Protein AF-X8AFD5-F1 (afdb_monomer_lite)

Secondary structure (DSSP, 8-state):
---S-------SSHHHHHHHHHHHHHHHHHHHHHHTT-S---

Structure (mmCIF, N/CA/C/O backbone):
data_AF-X8AFD5-F1
#
_entry.id   AF-X8AFD5-F1
#
loop_
_atom_site.group_PDB
_atom_site.id
_atom_site.type_symbol
_atom_site.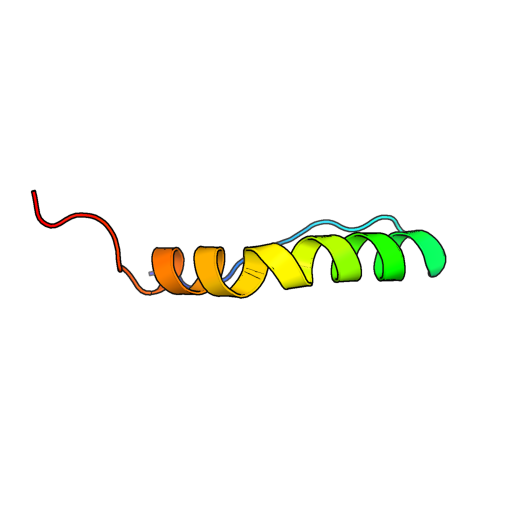label_atom_id
_atom_site.label_alt_id
_atom_site.label_comp_id
_atom_site.label_asym_id
_atom_site.label_entity_id
_atom_site.label_seq_id
_atom_site.pdbx_PDB_ins_code
_atom_site.Cartn_x
_atom_site.Cartn_y
_atom_site.Cartn_z
_atom_site.occupancy
_atom_site.B_iso_or_equiv
_atom_site.auth_seq_id
_atom_site.auth_comp_id
_atom_site.auth_asym_id
_atom_site.auth_atom_id
_atom_site.pdbx_PDB_model_num
ATOM 1 N N . MET A 1 1 ? -18.802 11.104 7.969 1.00 43.81 1 MET A N 1
ATOM 2 C CA . MET A 1 1 ? -17.804 10.115 8.422 1.00 43.81 1 MET A CA 1
ATOM 3 C C . MET A 1 1 ? -16.951 9.728 7.225 1.00 43.81 1 MET A C 1
ATOM 5 O O . MET A 1 1 ? -17.444 9.032 6.350 1.00 43.81 1 MET A O 1
ATOM 9 N N . ALA A 1 2 ? -15.718 10.217 7.150 1.00 51.78 2 ALA A N 1
ATOM 10 C CA . ALA A 1 2 ? -14.690 9.651 6.282 1.00 51.78 2 ALA A CA 1
ATOM 11 C C . ALA A 1 2 ? -13.668 9.029 7.241 1.00 51.78 2 ALA A C 1
ATOM 13 O O . ALA A 1 2 ? -13.010 9.758 7.970 1.00 51.78 2 ALA A O 1
ATOM 14 N N . GLY A 1 3 ? -13.664 7.703 7.372 1.00 58.38 3 GLY A N 1
ATOM 15 C CA . GLY A 1 3 ? -12.908 7.028 8.440 1.00 58.38 3 GLY A CA 1
ATOM 16 C C . GLY A 1 3 ? -12.882 5.508 8.315 1.00 58.38 3 GLY A C 1
ATOM 17 O O . GLY A 1 3 ? -12.858 4.814 9.318 1.00 58.38 3 GLY A O 1
ATOM 18 N N . ARG A 1 4 ? -12.983 4.988 7.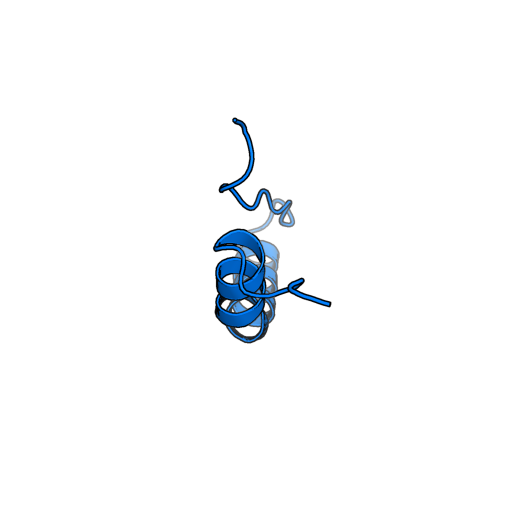085 1.00 71.12 4 ARG A N 1
ATOM 19 C CA . ARG A 1 4 ? -12.994 3.544 6.777 1.00 71.12 4 ARG A CA 1
ATOM 20 C C . ARG A 1 4 ? -12.112 3.183 5.580 1.00 71.12 4 ARG A C 1
ATOM 22 O O . ARG A 1 4 ? -12.209 2.085 5.048 1.00 71.12 4 ARG A O 1
ATOM 29 N N . THR A 1 5 ? -11.316 4.131 5.098 1.00 82.06 5 THR A N 1
ATOM 30 C CA . THR A 1 5 ? -10.551 3.986 3.859 1.00 82.06 5 THR A CA 1
ATOM 31 C C . THR A 1 5 ? -9.091 4.250 4.161 1.00 82.06 5 THR A C 1
ATOM 33 O O . THR A 1 5 ? -8.746 5.335 4.624 1.00 82.06 5 THR A O 1
ATOM 36 N N . LEU A 1 6 ? -8.249 3.258 3.883 1.00 82.94 6 LEU A N 1
ATOM 37 C CA . LEU A 1 6 ? -6.802 3.402 3.906 1.00 82.94 6 LEU A CA 1
ATOM 38 C C . LEU A 1 6 ? -6.336 3.861 2.521 1.00 82.94 6 LEU A C 1
ATOM 40 O O . LEU A 1 6 ? -6.578 3.177 1.529 1.00 82.94 6 LEU A O 1
ATOM 44 N N . ILE A 1 7 ? -5.683 5.019 2.453 1.00 88.31 7 ILE A N 1
ATOM 45 C CA . ILE A 1 7 ? -5.034 5.509 1.232 1.00 88.31 7 ILE A CA 1
ATOM 46 C C . ILE A 1 7 ? -3.541 5.249 1.381 1.00 88.31 7 ILE A C 1
ATOM 48 O O . ILE A 1 7 ? -2.932 5.709 2.346 1.00 88.31 7 ILE A O 1
ATOM 52 N N . VAL A 1 8 ? -2.952 4.536 0.422 1.00 89.75 8 VAL A N 1
ATOM 53 C CA . VAL A 1 8 ? -1.514 4.260 0.401 1.00 89.75 8 VAL A CA 1
ATOM 54 C C . VAL A 1 8 ? -0.926 4.706 -0.927 1.00 89.75 8 VAL A C 1
ATOM 56 O O . VAL A 1 8 ? -1.423 4.342 -1.9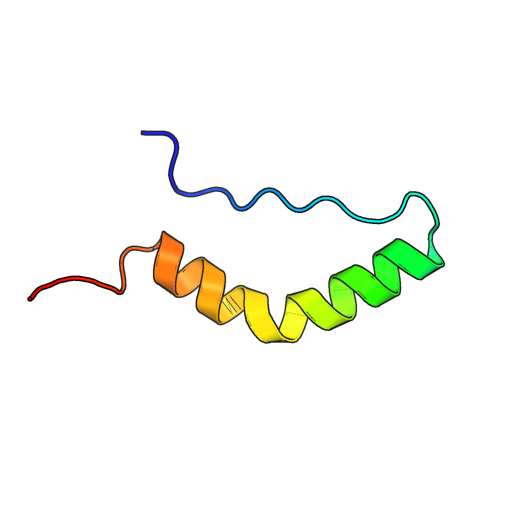90 1.00 89.75 8 VAL A O 1
ATOM 59 N N . ASN A 1 9 ? 0.150 5.486 -0.862 1.00 94.44 9 ASN A N 1
ATOM 60 C CA . ASN A 1 9 ? 0.918 5.867 -2.039 1.00 94.44 9 ASN A CA 1
ATOM 61 C C . ASN A 1 9 ? 1.964 4.791 -2.328 1.00 94.44 9 ASN A C 1
ATOM 63 O O . ASN A 1 9 ? 2.728 4.419 -1.439 1.00 94.44 9 ASN A O 1
ATOM 67 N N . LEU A 1 10 ? 2.015 4.324 -3.573 1.00 96.12 10 LEU A N 1
ATOM 68 C CA . LEU A 1 10 ? 3.012 3.366 -4.045 1.00 96.12 10 LEU A CA 1
ATOM 69 C C . LEU A 1 10 ? 3.936 4.007 -5.092 1.00 96.12 10 LEU A C 1
ATOM 71 O O . LEU A 1 10 ? 3.552 4.993 -5.728 1.00 96.12 10 LEU A O 1
ATOM 75 N N . PRO A 1 11 ? 5.147 3.458 -5.303 1.00 95.00 11 PRO A N 1
ATOM 76 C CA . PRO A 1 11 ? 6.015 3.883 -6.396 1.00 95.00 11 PRO A CA 1
ATOM 77 C C . PRO A 1 11 ? 5.350 3.673 -7.766 1.00 95.00 11 PRO A C 1
ATOM 79 O O . PRO A 1 11 ? 4.602 2.723 -7.962 1.00 95.00 11 PRO A O 1
ATOM 82 N N . GLY A 1 12 ? 5.670 4.519 -8.750 1.00 96.88 12 GLY A N 1
ATOM 83 C CA . GLY A 1 12 ? 5.032 4.482 -10.077 1.00 96.88 12 GLY A CA 1
ATOM 84 C C . GLY A 1 12 ? 5.469 3.341 -11.008 1.00 96.88 12 GLY A C 1
ATOM 85 O O . GLY A 1 12 ? 4.953 3.237 -12.118 1.00 96.88 12 GLY A O 1
ATOM 86 N N . SER A 1 13 ? 6.428 2.502 -10.604 1.00 98.06 13 SER A N 1
ATOM 87 C CA . SER A 1 13 ? 6.920 1.381 -11.413 1.00 98.06 13 SER A CA 1
ATOM 88 C C . SER A 1 13 ? 6.235 0.060 -11.030 1.00 98.06 13 SER A C 1
ATOM 90 O O . SER A 1 13 ? 5.909 -0.141 -9.859 1.00 98.06 13 SER A O 1
ATOM 92 N N . PRO A 1 14 ? 6.076 -0.901 -11.964 1.00 97.50 14 PRO A N 1
ATOM 93 C CA . PRO A 1 14 ? 5.462 -2.195 -11.650 1.00 97.50 14 PRO A CA 1
ATOM 94 C C . PRO A 1 14 ? 6.185 -2.971 -10.542 1.00 97.50 14 PRO A C 1
ATOM 96 O O . PRO A 1 14 ? 5.535 -3.642 -9.745 1.00 97.50 14 PRO A O 1
ATOM 99 N N . GLY A 1 15 ? 7.519 -2.875 -10.484 1.00 97.81 15 GLY A N 1
ATOM 100 C CA . GLY A 1 15 ? 8.320 -3.487 -9.420 1.00 97.81 15 GLY A CA 1
ATOM 101 C C . GLY A 1 15 ? 8.023 -2.862 -8.059 1.00 97.81 15 GLY A C 1
ATOM 102 O O . GLY A 1 15 ? 7.658 -3.572 -7.131 1.00 97.81 15 GLY A O 1
ATOM 103 N N . GLY A 1 16 ? 8.040 -1.529 -7.971 1.00 95.69 16 GLY A N 1
ATOM 104 C CA . GLY A 1 16 ? 7.768 -0.837 -6.712 1.00 95.69 16 GLY A CA 1
ATOM 105 C C . GLY A 1 16 ? 6.334 -1.016 -6.200 1.00 95.69 16 GLY A C 1
ATOM 106 O O . GLY A 1 16 ? 6.125 -1.050 -4.991 1.00 95.69 16 GLY A O 1
ATOM 107 N N . VAL A 1 17 ? 5.350 -1.200 -7.089 1.00 96.50 17 VAL A N 1
ATOM 108 C CA . VAL A 1 17 ? 3.986 -1.588 -6.686 1.00 96.50 17 VAL A CA 1
ATOM 109 C C . VAL A 1 17 ? 3.970 -2.990 -6.079 1.00 96.50 17 VAL A C 1
ATOM 111 O O . VAL A 1 17 ? 3.340 -3.183 -5.045 1.00 96.50 17 VAL A O 1
ATOM 114 N N . ARG A 1 18 ? 4.654 -3.967 -6.688 1.00 96.06 18 ARG A N 1
ATOM 115 C CA . ARG A 1 18 ? 4.703 -5.347 -6.171 1.00 96.06 18 ARG A CA 1
ATOM 116 C C . ARG A 1 18 ? 5.382 -5.412 -4.810 1.00 96.06 18 ARG A C 1
ATOM 118 O O . ARG A 1 18 ? 4.830 -6.024 -3.902 1.00 96.06 18 ARG A O 1
ATOM 125 N N . ASP A 1 19 ? 6.517 -4.736 -4.667 1.00 95.06 19 ASP A N 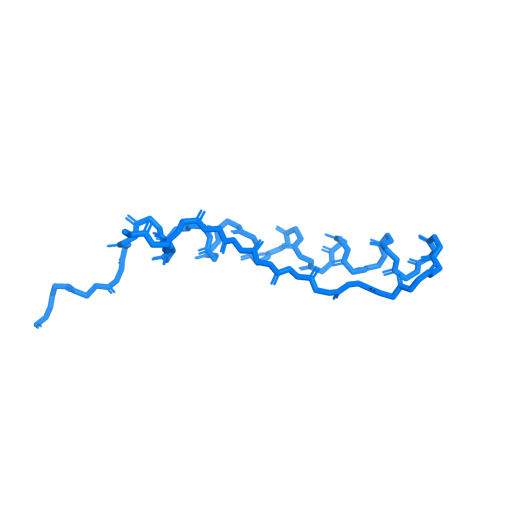1
ATOM 126 C CA . ASP A 1 19 ? 7.257 -4.685 -3.406 1.00 95.06 19 ASP A CA 1
ATOM 127 C C . ASP A 1 19 ? 6.427 -3.984 -2.322 1.00 95.06 19 ASP A C 1
ATOM 129 O O . ASP A 1 19 ? 6.282 -4.493 -1.211 1.00 95.06 19 ASP A O 1
ATOM 133 N N . GLY A 1 20 ? 5.805 -2.850 -2.666 1.00 93.44 20 GLY A N 1
ATOM 134 C CA . GLY A 1 20 ? 4.943 -2.110 -1.750 1.00 93.44 20 GLY A CA 1
ATOM 135 C C . GLY A 1 20 ? 3.699 -2.892 -1.323 1.00 93.44 20 GLY A C 1
ATOM 136 O O . GLY A 1 20 ? 3.357 -2.885 -0.145 1.00 93.44 20 GLY A O 1
ATOM 137 N N . LEU A 1 21 ? 3.048 -3.615 -2.240 1.00 94.31 21 LEU A N 1
ATOM 138 C CA . LEU A 1 21 ? 1.928 -4.502 -1.906 1.00 94.31 21 LEU A CA 1
ATOM 139 C C . LEU A 1 21 ? 2.366 -5.694 -1.048 1.00 94.31 21 LEU A C 1
ATOM 141 O O . LEU A 1 21 ? 1.614 -6.092 -0.164 1.00 94.31 21 LEU A O 1
ATOM 145 N N . GLY A 1 22 ? 3.568 -6.234 -1.274 1.00 94.06 22 GLY A N 1
ATOM 146 C CA . GLY A 1 22 ? 4.136 -7.301 -0.449 1.00 94.06 22 GLY A CA 1
ATOM 147 C C . GLY A 1 22 ? 4.311 -6.869 1.006 1.00 94.06 22 GLY A C 1
ATOM 148 O O . GLY A 1 22 ? 3.839 -7.557 1.902 1.00 94.06 22 GLY A O 1
ATOM 149 N N . VAL A 1 23 ? 4.890 -5.687 1.238 1.00 91.38 23 VAL A N 1
ATOM 150 C CA . VAL A 1 23 ? 5.018 -5.112 2.590 1.00 91.38 23 VAL A CA 1
ATOM 151 C C . VAL A 1 23 ? 3.650 -4.799 3.200 1.00 91.38 23 VAL A C 1
ATOM 153 O O . VAL A 1 23 ? 3.433 -5.022 4.389 1.00 91.38 23 VAL A O 1
ATOM 156 N N . LEU A 1 24 ? 2.715 -4.277 2.398 1.00 90.69 24 LEU A N 1
ATOM 157 C CA . LEU A 1 24 ? 1.374 -3.955 2.883 1.00 90.69 24 LEU A CA 1
ATOM 158 C C . LEU A 1 24 ? 0.592 -5.195 3.306 1.00 90.69 24 LEU A C 1
ATOM 160 O O . LEU A 1 24 ? -0.165 -5.094 4.264 1.00 90.69 24 LEU A O 1
ATOM 164 N N . ALA A 1 25 ? 0.769 -6.338 2.642 1.00 89.56 25 ALA A N 1
ATOM 165 C CA . ALA A 1 25 ? 0.059 -7.569 2.982 1.00 89.56 25 ALA A CA 1
ATOM 166 C C . ALA A 1 25 ? 0.256 -7.973 4.455 1.00 89.56 25 ALA A C 1
ATOM 168 O O . ALA A 1 25 ? -0.704 -8.384 5.098 1.00 89.56 25 ALA A O 1
ATOM 169 N N . ASP A 1 26 ? 1.450 -7.759 5.012 1.00 87.38 26 ASP A N 1
ATOM 170 C CA . ASP A 1 26 ? 1.769 -8.130 6.397 1.00 87.38 26 ASP A CA 1
ATOM 171 C C . ASP A 1 26 ? 1.102 -7.214 7.443 1.00 87.38 26 ASP A C 1
ATOM 173 O O . ASP A 1 26 ? 0.872 -7.608 8.590 1.00 87.38 26 ASP A O 1
ATOM 177 N N . VAL A 1 27 ? 0.777 -5.974 7.066 1.00 85.44 27 VAL A N 1
ATOM 178 C CA . VAL A 1 27 ? 0.257 -4.944 7.986 1.00 85.44 27 VAL A CA 1
ATOM 179 C C . VAL A 1 27 ? -1.196 -4.557 7.713 1.00 85.44 27 VAL A C 1
ATOM 181 O O . VAL A 1 27 ? -1.815 -3.885 8.542 1.00 85.44 27 VAL A O 1
ATOM 184 N N . LEU A 1 28 ? -1.756 -4.975 6.575 1.00 86.12 28 LEU A N 1
ATOM 185 C CA . LEU A 1 28 ? -3.083 -4.569 6.120 1.00 86.12 28 LEU A CA 1
ATOM 186 C C . LEU A 1 28 ? -4.180 -5.028 7.081 1.00 86.12 28 LEU A C 1
ATOM 188 O O . LEU A 1 28 ? -5.029 -4.216 7.437 1.00 86.12 28 LEU A O 1
ATOM 192 N N . ASP A 1 29 ? -4.136 -6.275 7.551 1.00 83.06 29 ASP A N 1
ATOM 193 C CA . ASP A 1 29 ? -5.153 -6.809 8.468 1.00 83.06 29 ASP A CA 1
ATOM 194 C C . ASP A 1 29 ? -5.194 -6.023 9.787 1.00 83.06 29 ASP A C 1
ATOM 196 O O . ASP A 1 29 ? -6.261 -5.607 10.234 1.00 83.06 29 ASP A O 1
ATOM 200 N N . HIS A 1 30 ? -4.027 -5.706 10.357 1.00 83.19 30 HIS A N 1
ATOM 201 C CA . HIS A 1 30 ? -3.907 -4.889 11.569 1.00 83.19 30 HIS A CA 1
ATOM 202 C C . HIS A 1 30 ? -4.398 -3.449 11.354 1.00 83.19 30 HIS A C 1
ATOM 204 O O . HIS A 1 30 ? -5.007 -2.848 12.243 1.00 83.19 30 HIS A O 1
ATOM 210 N N . ALA A 1 31 ? -4.128 -2.870 10.182 1.00 80.62 31 ALA A N 1
ATOM 211 C CA . ALA A 1 31 ? -4.581 -1.526 9.840 1.00 80.62 31 ALA A CA 1
ATOM 212 C C . ALA A 1 31 ? -6.105 -1.476 9.635 1.00 80.62 31 ALA A C 1
ATOM 214 O O . ALA A 1 31 ? -6.757 -0.530 10.080 1.00 80.62 31 ALA A O 1
ATOM 215 N N . LEU A 1 32 ? -6.687 -2.499 9.001 1.00 81.94 32 LEU A N 1
ATOM 216 C CA . LEU A 1 32 ? -8.134 -2.633 8.824 1.00 81.94 32 LEU A CA 1
ATOM 217 C C . LEU A 1 32 ? -8.847 -2.866 10.158 1.00 81.94 32 LEU A C 1
ATOM 219 O O . LEU A 1 32 ? -9.895 -2.266 10.394 1.00 81.94 32 LEU A O 1
ATOM 223 N N . ASP A 1 33 ? -8.258 -3.663 11.045 1.00 79.94 33 ASP A N 1
ATOM 224 C CA . ASP A 1 33 ? -8.766 -3.897 12.395 1.00 79.94 33 ASP A CA 1
ATOM 225 C C . ASP A 1 33 ? -8.807 -2.607 13.230 1.00 79.94 33 AS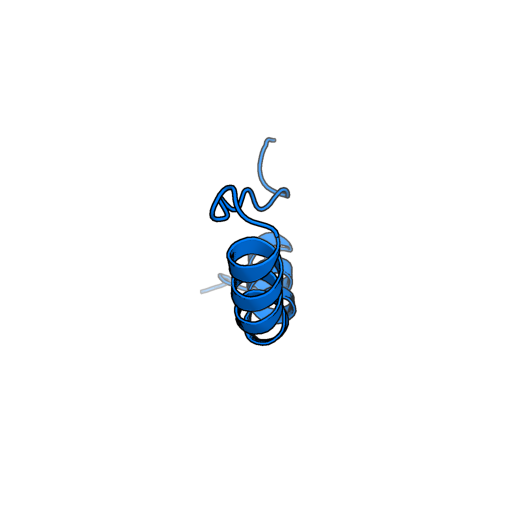P A C 1
ATOM 227 O O . ASP A 1 33 ? -9.818 -2.318 13.878 1.00 79.94 33 ASP A O 1
ATOM 231 N N . GLN A 1 34 ? -7.766 -1.775 13.146 1.00 77.25 34 GLN A N 1
ATOM 232 C CA . GLN A 1 34 ? -7.753 -0.454 13.783 1.00 77.25 34 GLN A CA 1
ATOM 233 C C . GLN A 1 34 ? -8.785 0.501 13.162 1.00 77.25 34 GLN A C 1
ATOM 235 O O . GLN A 1 34 ? -9.523 1.165 13.890 1.00 77.25 34 GLN A O 1
ATOM 240 N N . LEU A 1 35 ? -8.908 0.532 11.828 1.00 73.62 35 LEU A N 1
ATOM 241 C CA . LEU A 1 35 ? -9.921 1.339 11.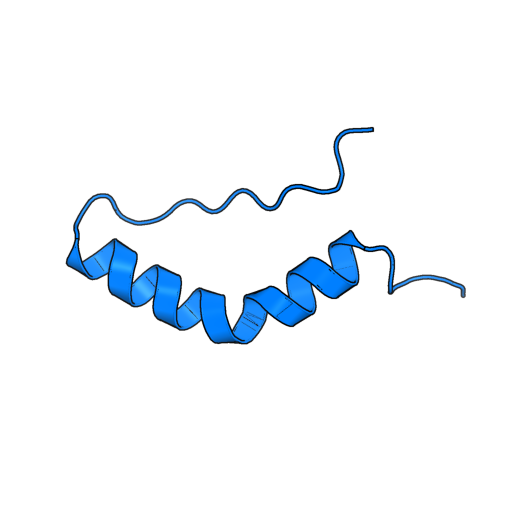128 1.00 73.62 35 LEU A CA 1
ATOM 242 C C . LEU A 1 35 ? -11.359 0.893 11.439 1.00 73.62 35 LEU A C 1
ATOM 244 O O . LEU A 1 35 ? -12.276 1.716 11.425 1.00 73.62 35 LEU A O 1
ATOM 248 N N . ALA A 1 36 ? -11.568 -0.391 11.732 1.00 74.69 36 ALA A N 1
ATOM 249 C CA . ALA A 1 36 ? -12.851 -0.936 12.166 1.00 74.69 36 ALA A CA 1
ATOM 250 C C . ALA A 1 36 ? -13.199 -0.584 13.628 1.00 74.69 36 ALA A C 1
ATOM 252 O O . ALA A 1 36 ? -14.303 -0.897 14.076 1.00 74.69 36 ALA A O 1
ATOM 253 N N . GLY A 1 37 ? -12.305 0.106 14.347 1.00 66.75 37 GLY A N 1
ATOM 254 C CA . GLY A 1 37 ? -12.541 0.604 15.702 1.00 66.75 37 GLY A CA 1
ATOM 255 C C . GLY A 1 37 ? -12.103 -0.348 16.812 1.00 66.75 37 GLY A C 1
ATOM 256 O O . GLY A 1 37 ? -12.645 -0.263 17.912 1.00 66.75 37 GLY A O 1
ATOM 257 N N . LYS A 1 38 ? -11.146 -1.252 16.557 1.00 58.66 38 LYS A N 1
ATOM 258 C CA . LYS A 1 38 ? -10.660 -2.187 17.584 1.00 58.66 38 LYS A CA 1
ATOM 259 C C . LYS A 1 38 ? -9.723 -1.584 18.645 1.00 58.66 38 LYS A C 1
ATOM 261 O O . LYS A 1 38 ? -9.331 -2.336 19.522 1.00 58.66 38 LYS A O 1
ATOM 266 N N . ASP A 1 39 ? -9.451 -0.273 18.664 1.00 59.69 39 ASP A N 1
ATOM 267 C CA . ASP A 1 39 ? -8.756 0.357 19.803 1.00 59.69 39 ASP A CA 1
ATOM 268 C C . ASP A 1 39 ? -9.294 1.751 20.180 1.00 59.69 39 ASP A C 1
ATOM 270 O O . ASP A 1 39 ? -9.014 2.760 19.535 1.00 59.69 39 ASP A O 1
ATOM 274 N N . HIS A 1 40 ? -10.143 1.769 21.217 1.00 51.53 40 HIS A N 1
ATOM 275 C CA . HIS A 1 40 ? -9.945 2.451 22.511 1.00 51.53 40 HIS A CA 1
ATOM 276 C C . HIS A 1 40 ? -11.277 2.465 23.290 1.00 51.53 40 HIS A C 1
ATOM 278 O O . HIS A 1 40 ? -12.107 3.361 23.146 1.00 51.53 40 HIS A O 1
ATOM 284 N N . SER A 1 41 ? -11.478 1.450 24.135 1.00 45.41 41 SER A N 1
ATOM 285 C CA . SER A 1 41 ? -12.321 1.538 25.336 1.00 45.41 41 SER A CA 1
ATOM 286 C C . SER A 1 41 ? -11.388 1.440 26.540 1.00 45.41 41 SER A C 1
ATOM 288 O O . SER A 1 41 ? -11.098 0.345 27.016 1.00 45.41 41 SER A O 1
ATOM 290 N N . GLY A 1 42 ? -10.862 2.590 26.953 1.00 38.41 42 GLY A N 1
ATOM 291 C CA . GLY A 1 42 ? -10.119 2.811 28.190 1.00 38.41 42 GLY A CA 1
ATOM 292 C C . GLY A 1 42 ? -10.560 4.138 28.775 1.00 38.41 42 GLY A C 1
ATOM 293 O O . GLY A 1 42 ? -10.661 5.097 27.977 1.00 38.41 42 GLY A O 1
#

Foldseek 3Di:
DPQQDDDDDFDPDPVRVVVVVVVCVVCVVVVNCVSVPVDDDD

Radius of gyration: 13.1 Å; chains: 1; bounding box: 26×18×40 Å

Sequence (42 aa):
MAGRTLIVNLPGSPGGVRDGLGVLADVLDHALDQLAGKDHSG

pLDDT: mean 80.82, std 16.66, range [38.41, 98.06]

InterPro domains:
  IPR036425 MoaB/Mog-like domain superfamily [G3DSA:3.40.980.10] (1-42)
  IPR036425 MoaB/Mog-like domain superfamily [SSF53218] (2-35)

Organism: NCBI:txid1299334